Protein 3FMY (pdb70)

Secondary structure (DSSP, 8-state):
-----HHHHHHHHHHTT--HHHHHHHH-S-TTHHHHHHTT----HHHHHHHHHHHH-GGGHHHH-

Nearest PDB structures (foldseek):
  3fmy-assembly1_A-2  TM=1.016E+00  e=6.853E-10  Escherichia coli K-12
  3o9x-assembly1_A  TM=9.993E-01  e=1.445E-08  Escherichia coli K-12
  5j9i-assembly1_B  TM=8.769E-01  e=1.967E-03  Vibrio cholerae
  2b5a-assembly1_A  TM=7.972E-01  e=1.440E-01  [Bacillus] caldolyticus
  3fya-assembly1_A  TM=7.603E-01  e=1.736E-01  Enterobacter sp. RFL1396

InterPro domains:
  IPR001387 Cro/C1-type, helix-turn-helix domain [PS50943] (74-127)
  IPR001387 Cro/C1-type, helix-turn-helix domain [SM00530] (73-127)
  IPR001387 Cro/C1-type, helix-turn-helix domain [cd00093] (72-127)
  IPR010982 Lambda repressor-like, DNA-binding domain superfamily [G3DSA:1.10.260.40] (63-131)
  IPR010982 Lambda repressor-like, DNA-binding domain superfamily [SSF47413] (69-126)
  IPR022452 Antitoxin MqsA [TIGR03830] (3-131)
  IPR022453 Zinc finger, MqsA-type [TIGR03831] (3-47)
  IPR032758 Antitoxin MqsA/HigA-2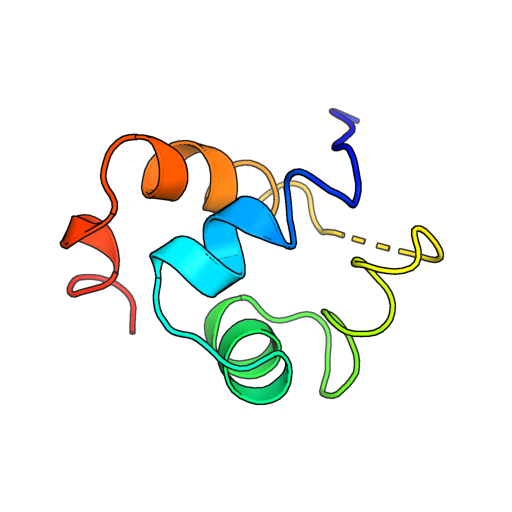 [PF15731] (1-131)
  IPR052359 Bacterial HTH-type regulators and antitoxins [PTHR36511] (16-131)

Solvent-accessible surface area: 4177 Å² total

Foldseek 3Di:
DDDDALVLLVVLCVVLVHDQQRLCVQLHDDRCRNVCSNVVNDDDPVSVVVSVVCVVVVVCVVVRD

Structure (mmCIF, N/CA/C/O backbone):
data_3FMY
#
_entry.id   3FMY
#
_cell.length_a   39.573
_cell.length_b   39.573
_cell.length_c   78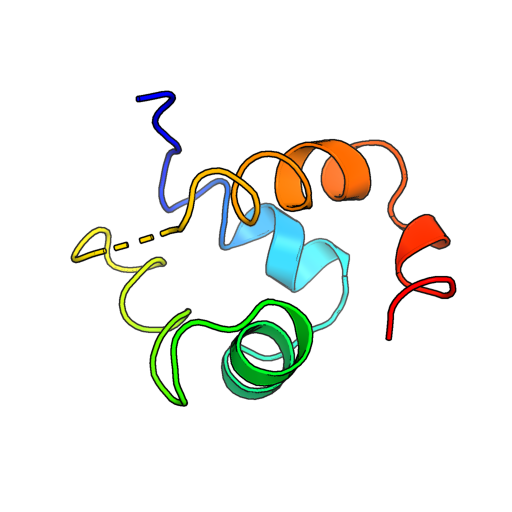.306
_cell.angle_alpha   90.00
_cell.angle_beta   90.00
_cell.angle_gamma   120.00
#
_symmetry.space_group_name_H-M   'P 31 2 1'
#
loop_
_entity.id
_entity.type
_entity.pdbx_description
1 polymer 'HTH-type transcriptional regulator MQSA (ygiT/b3021)'
2 water water
#
loop_
_atom_site.group_PDB
_atom_site.id
_atom_site.type_symbol
_atom_site.label_atom_id
_atom_site.label_alt_id
_atom_site.label_comp_id
_atom_site.label_asym_id
_atom_site.label_entity_id
_atom_site.label_seq_id
_atom_site.pdbx_PDB_ins_code
_atom_site.Cartn_x
_atom_site.Cartn_y
_atom_site.Cartn_z
_atom_site.occupancy
_atom_site.B_iso_or_equiv
_atom_site.auth_seq_id
_atom_site.auth_comp_id
_atom_site.auth_asym_id
_atom_site.auth_atom_id
_atom_site.pdbx_PDB_model_num
ATOM 1 N N . ALA A 1 8 ? 9.692 3.356 -11.976 0.50 24.01 66 ALA A N 1
ATOM 2 C CA . ALA A 1 8 ? 9.829 4.017 -10.649 0.50 22.60 66 ALA A CA 1
ATOM 3 C C . ALA A 1 8 ? 11.281 4.353 -10.376 0.50 22.33 66 ALA A C 1
ATOM 4 O O . ALA A 1 8 ? 12.167 3.508 -10.544 0.50 23.04 66 ALA A O 1
ATOM 6 N N . GLU A 1 9 ? 11.524 5.586 -9.936 1.00 23.50 67 GLU A N 1
ATOM 7 C CA . GLU A 1 9 ? 12.864 5.992 -9.539 1.00 22.76 67 GLU A CA 1
ATOM 8 C C . GLU A 1 9 ? 13.326 5.080 -8.417 1.00 22.23 67 GLU A C 1
ATOM 9 O O . GLU A 1 9 ? 12.562 4.775 -7.496 1.00 23.19 67 GLU A O 1
ATOM 15 N N . THR A 1 10 ? 14.573 4.638 -8.480 1.00 21.35 68 THR A N 1
ATOM 16 C CA . THR A 1 10 ? 15.116 3.802 -7.419 1.00 23.46 68 THR A CA 1
ATOM 17 C C . THR A 1 10 ? 16.138 4.563 -6.611 1.00 22.40 68 THR A C 1
ATOM 18 O O . THR A 1 10 ? 16.600 5.629 -6.998 1.00 22.51 68 THR A O 1
ATOM 22 N N . VAL A 1 11 ? 16.498 3.956 -5.487 1.00 21.91 69 VAL A N 1
ATOM 23 C CA . VAL A 1 11 ? 17.293 4.588 -4.472 1.00 21.68 69 VAL A CA 1
ATOM 24 C C . VAL A 1 11 ? 18.210 3.533 -3.837 1.00 19.87 69 VAL A C 1
ATOM 25 O O . VAL A 1 11 ? 17.787 2.420 -3.572 1.00 21.62 69 VAL A O 1
ATOM 29 N N . ALA A 1 12 ? 19.472 3.884 -3.619 1.00 19.23 70 ALA A N 1
ATOM 30 C CA . ALA A 1 12 ? 20.380 3.001 -2.903 1.00 17.18 70 ALA A CA 1
ATOM 31 C C . ALA A 1 12 ? 20.061 2.983 -1.402 1.00 15.34 70 ALA A C 1
ATOM 32 O O . ALA A 1 12 ? 19.859 4.036 -0.795 1.00 14.36 70 ALA A O 1
ATOM 34 N N . PRO A 1 13 ? 20.028 1.797 -0.779 1.00 14.85 71 PRO A N 1
ATOM 35 C CA . PRO A 1 13 ? 19.823 1.769 0.668 1.00 14.75 71 PRO A CA 1
ATOM 36 C C . PRO A 1 13 ? 20.799 2.642 1.454 1.00 14.35 71 PRO A C 1
ATOM 37 O O . PRO A 1 13 ? 20.420 3.259 2.453 1.00 13.12 71 PRO A O 1
ATOM 41 N N . GLU A 1 14 ? 22.047 2.735 0.984 1.00 13.96 72 GLU A N 1
ATOM 42 C CA A GLU A 1 14 ? 23.063 3.532 1.637 0.60 13.27 72 GLU A CA 1
ATOM 43 C CA B GLU A 1 14 ? 23.066 3.535 1.657 0.40 15.89 72 GLU A CA 1
ATOM 44 C C . GLU A 1 14 ? 22.705 5.018 1.624 1.00 12.64 72 GLU A C 1
ATOM 45 O O . GLU A 1 14 ? 23.055 5.762 2.530 1.00 13.14 72 GLU A O 1
ATOM 56 N N . PHE A 1 15 ? 22.015 5.438 0.576 1.00 11.86 73 PHE A N 1
ATOM 57 C CA . PHE A 1 15 ? 21.559 6.832 0.486 1.00 11.14 73 PHE A CA 1
ATOM 58 C C . PHE A 1 15 ? 20.504 7.134 1.546 1.00 10.17 73 PHE A C 1
ATOM 59 O O . PHE A 1 15 ? 20.523 8.201 2.163 1.00 10.93 73 PHE A O 1
ATOM 67 N N . ILE A 1 16 ? 19.607 6.182 1.753 1.00 9.51 74 ILE A N 1
ATOM 68 C CA A ILE A 1 16 ? 18.565 6.318 2.761 0.50 9.07 74 ILE A CA 1
ATOM 69 C CA B ILE A 1 16 ? 18.570 6.324 2.761 0.50 9.15 74 ILE A CA 1
ATOM 70 C C . ILE A 1 16 ? 19.207 6.477 4.139 1.00 9.70 74 ILE A C 1
ATOM 71 O O . ILE A 1 16 ? 18.867 7.387 4.900 1.00 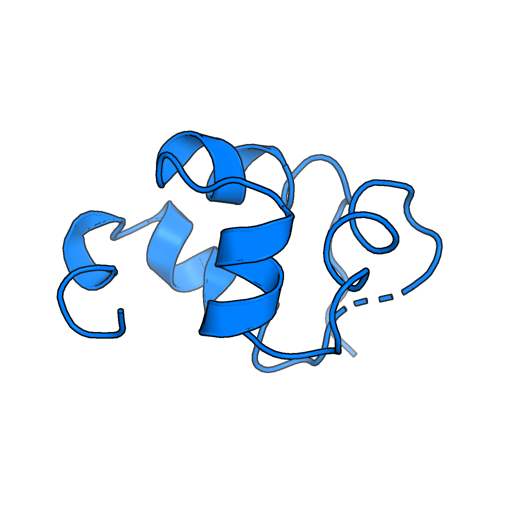9.46 74 ILE A O 1
ATOM 80 N N . VAL A 1 17 ? 20.166 5.609 4.453 1.00 10.11 75 VAL A N 1
ATOM 81 C CA . VAL A 1 17 ? 20.872 5.713 5.731 1.00 11.36 75 VAL A CA 1
ATOM 82 C C . VAL A 1 17 ? 21.568 7.076 5.864 1.00 10.71 75 VAL A C 1
ATOM 83 O O . VAL A 1 17 ? 21.507 7.733 6.901 1.00 11.29 75 VAL A O 1
ATOM 87 N N . LYS A 1 18 ? 22.245 7.491 4.805 1.00 11.40 76 LYS A N 1
ATOM 88 C CA . LYS A 1 18 ? 22.977 8.749 4.830 1.00 13.43 76 LYS A CA 1
ATOM 89 C C . LYS A 1 18 ? 22.068 9.906 5.204 1.00 11.32 76 LYS A C 1
ATOM 90 O O . LYS A 1 18 ? 22.398 10.715 6.061 1.00 12.12 76 LYS A O 1
ATOM 96 N N . VAL A 1 19 ? 20.937 10.015 4.521 1.00 9.72 77 VAL A N 1
ATOM 97 C CA . VAL A 1 19 ? 20.066 11.155 4.734 1.00 9.43 77 VAL A CA 1
ATOM 98 C C . VAL A 1 19 ? 19.427 11.048 6.112 1.00 10.20 77 VAL A C 1
ATOM 99 O O . VAL A 1 19 ? 19.357 12.037 6.839 1.00 9.82 77 VAL A O 1
ATOM 103 N N . ARG A 1 20 ? 18.975 9.861 6.498 1.00 9.42 78 ARG A N 1
ATOM 104 C CA . ARG A 1 20 ? 18.377 9.727 7.820 1.00 10.07 78 ARG A CA 1
ATOM 105 C C . ARG A 1 20 ? 19.345 10.186 8.908 1.00 11.40 78 ARG A C 1
ATOM 106 O O . ARG A 1 20 ? 18.960 10.893 9.850 1.00 11.47 78 ARG A O 1
ATOM 114 N N . LYS A 1 21 ? 20.593 9.754 8.818 1.00 12.64 79 LYS A N 1
ATOM 115 C CA . LYS A 1 21 ? 21.583 10.109 9.837 1.00 13.72 79 LYS A CA 1
ATOM 116 C C . LYS A 1 21 ? 21.930 11.608 9.772 1.00 14.50 79 LYS A C 1
ATOM 117 O O . LYS A 1 21 ? 22.080 12.257 10.825 1.00 15.78 79 LYS A O 1
ATOM 123 N N . LYS A 1 22 ? 22.006 12.176 8.564 1.00 13.81 80 LYS A N 1
ATOM 124 C CA . LYS A 1 22 ? 22.236 13.620 8.408 1.00 16.19 80 LYS A CA 1
ATOM 125 C C . LYS A 1 22 ? 21.167 14.439 9.143 1.00 15.26 80 LYS A C 1
ATOM 126 O O . LYS A 1 22 ? 21.430 15.529 9.646 1.00 16.85 80 LYS A O 1
ATOM 132 N N . LEU A 1 23 ? 19.945 13.921 9.156 1.00 12.25 81 LEU A N 1
ATOM 133 C CA . LEU A 1 23 ? 18.816 14.564 9.795 1.00 13.24 81 LEU A CA 1
ATOM 134 C C . LEU A 1 23 ? 18.705 14.230 11.287 1.00 12.97 81 LEU A C 1
ATOM 135 O O . LEU A 1 23 ? 17.768 14.671 11.936 1.00 12.92 81 LEU A O 1
ATOM 140 N N . SER A 1 24 ? 19.649 13.431 11.792 1.00 12.68 82 SER A N 1
ATOM 141 C CA A SER A 1 24 ? 19.674 13.020 13.202 0.75 13.84 82 SER A CA 1
ATOM 142 C CA B SER A 1 24 ? 19.679 13.022 13.200 0.25 14.11 82 SER A CA 1
ATOM 143 C C . SER A 1 24 ? 18.380 12.346 13.625 1.00 13.49 82 SER A C 1
ATOM 144 O O . SER A 1 24 ? 17.876 12.587 14.718 1.00 16.23 82 SER A O 1
ATOM 149 N N . LEU A 1 25 ? 17.840 11.501 12.741 1.00 11.44 83 LEU A N 1
ATOM 150 C CA . LEU A 1 25 ? 16.645 10.728 13.022 1.00 10.65 83 LEU A CA 1
ATOM 151 C C . LEU A 1 25 ? 16.957 9.262 13.301 1.00 10.53 83 LEU A C 1
ATOM 152 O O . LEU A 1 25 ? 17.828 8.680 12.666 1.00 12.15 83 LEU A O 1
ATOM 157 N N . THR A 1 26 ? 16.192 8.647 14.194 1.00 10.11 84 THR A N 1
ATOM 158 C CA . THR A 1 26 ? 16.246 7.193 14.330 1.00 10.42 84 THR A CA 1
ATOM 159 C C . THR A 1 26 ? 15.402 6.557 13.222 1.00 10.13 84 THR A C 1
ATOM 160 O O . THR A 1 26 ? 14.592 7.224 12.585 1.00 9.13 84 THR A O 1
ATOM 164 N N . GLN A 1 27 ? 15.559 5.261 13.013 1.00 9.27 85 GLN A N 1
ATOM 165 C CA . GLN A 1 27 ? 14.709 4.564 12.058 1.00 8.21 85 GLN A CA 1
ATOM 166 C C . GLN A 1 27 ? 13.245 4.714 12.444 1.00 8.38 85 GLN A C 1
ATOM 167 O O . GLN A 1 27 ? 12.387 4.928 11.574 1.00 9.18 85 GLN A O 1
ATOM 173 N N . LYS A 1 28 ? 12.950 4.632 13.747 1.00 10.03 86 LYS A N 1
ATOM 174 C CA . LYS A 1 28 ? 11.575 4.772 14.223 1.00 10.91 86 LYS A CA 1
ATOM 175 C C . LYS A 1 28 ? 11.014 6.161 13.900 1.00 9.81 86 LYS A C 1
ATOM 176 O O . LYS A 1 28 ? 9.889 6.284 13.405 1.00 10.81 86 LYS A O 1
ATOM 182 N N . GLU A 1 29 ? 11.802 7.186 14.179 1.00 9.96 87 GLU A N 1
ATOM 183 C CA . GLU A 1 29 ? 11.392 8.559 13.883 1.00 9.80 87 GLU A CA 1
ATOM 184 C C . GLU A 1 29 ? 11.171 8.786 12.388 1.00 9.70 87 GLU A C 1
ATOM 185 O O . GLU A 1 29 ? 10.189 9.397 11.978 1.00 10.58 87 GLU A O 1
ATOM 191 N N . ALA A 1 30 ? 12.090 8.284 11.577 1.00 8.41 88 ALA A N 1
ATOM 192 C CA . ALA A 1 30 ? 11.962 8.420 10.134 1.00 8.41 88 ALA A CA 1
ATOM 193 C C . ALA A 1 30 ? 10.699 7.740 9.646 1.00 8.04 88 ALA A C 1
ATOM 194 O O . ALA A 1 30 ? 9.971 8.266 8.798 1.00 9.03 88 ALA A O 1
ATOM 196 N N . SER A 1 31 ? 10.424 6.550 10.156 1.00 8.98 89 SER A N 1
ATOM 197 C CA . SER A 1 31 ? 9.237 5.837 9.723 1.00 9.88 89 SER A CA 1
ATOM 198 C C . SER A 1 31 ? 7.975 6.624 10.107 1.00 10.17 89 SER A C 1
ATOM 199 O O . SER A 1 31 ? 7.010 6.656 9.338 1.00 12.41 89 SER A O 1
ATOM 202 N N . GLU A 1 32 ? 7.972 7.244 11.291 1.00 11.15 90 GLU A N 1
ATOM 203 C CA . GLU A 1 32 ? 6.836 8.060 11.717 1.00 13.88 90 GLU A CA 1
ATOM 204 C C . GLU A 1 32 ? 6.651 9.297 10.835 1.00 12.60 90 GLU A C 1
ATOM 205 O O . GLU A 1 32 ? 5.525 9.598 10.406 1.00 16.04 90 GLU A O 1
ATOM 211 N N . ILE A 1 33 ? 7.743 10.003 10.558 1.00 10.26 91 ILE A N 1
ATOM 212 C CA . ILE A 1 33 ? 7.696 11.245 9.759 1.00 10.54 91 ILE A CA 1
ATOM 213 C C . ILE A 1 33 ? 7.335 10.947 8.296 1.00 9.27 91 ILE A C 1
ATOM 214 O O . ILE A 1 33 ? 6.429 11.565 7.713 1.00 11.04 91 ILE A O 1
ATOM 219 N N . PHE A 1 34 ? 8.028 9.987 7.692 1.00 9.42 92 PHE A N 1
ATOM 220 C CA . PHE A 1 34 ? 7.877 9.736 6.269 1.00 8.99 92 PHE A CA 1
ATOM 221 C C . PHE A 1 34 ? 6.772 8.774 5.918 1.00 9.60 92 PHE A C 1
ATOM 222 O O . PHE A 1 34 ? 6.323 8.763 4.782 1.00 10.76 92 PHE A O 1
ATOM 230 N N . GLY A 1 35 ? 6.351 7.958 6.874 1.00 11.64 93 GLY A N 1
ATOM 231 C CA . GLY A 1 35 ? 5.349 6.938 6.633 1.00 12.55 93 GLY A CA 1
ATOM 232 C C . GLY A 1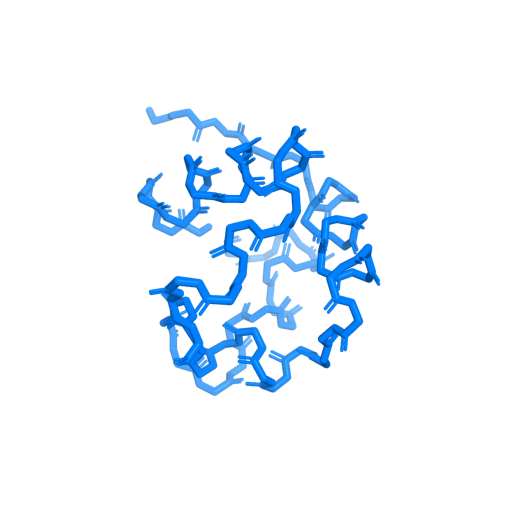 35 ? 5.941 5.607 6.209 1.00 14.71 93 GLY A C 1
ATOM 233 O O . GLY A 1 35 ? 7.144 5.471 6.019 1.00 14.95 93 GLY A O 1
ATOM 234 N N . GLY A 1 36 ? 5.065 4.618 6.058 1.00 15.69 94 GLY A N 1
ATOM 235 C CA . GLY A 1 36 ? 5.451 3.276 5.637 1.00 18.26 94 GLY A CA 1
ATOM 236 C C . GLY A 1 36 ? 5.254 2.213 6.686 1.00 18.51 94 GLY A C 1
ATOM 237 O O . GLY A 1 36 ? 5.450 1.023 6.394 1.00 21.60 94 GLY A O 1
ATOM 238 N N . GLY A 1 37 ? 4.905 2.622 7.902 1.00 19.23 95 GLY A N 1
ATOM 239 C CA . GLY A 1 37 ? 4.739 1.666 9.006 1.00 20.68 95 GLY A CA 1
ATOM 240 C C . GLY A 1 37 ? 5.946 1.650 9.915 1.00 22.20 95 GLY A C 1
ATOM 241 O O . GLY A 1 37 ? 7.001 2.140 9.547 1.00 18.95 95 GLY A O 1
ATOM 242 N N . VAL A 1 38 ? 5.803 1.029 11.084 1.00 25.77 96 VAL A N 1
ATOM 243 C CA A VAL A 1 38 ? 6.791 1.136 12.167 0.40 26.33 96 VAL A CA 1
ATOM 244 C CA B VAL A 1 38 ? 6.800 1.165 12.155 0.60 26.18 96 VAL A CA 1
ATOM 245 C C . VAL A 1 38 ? 8.209 0.733 11.750 1.00 25.47 96 VAL A C 1
ATOM 246 O O . VAL A 1 38 ? 9.18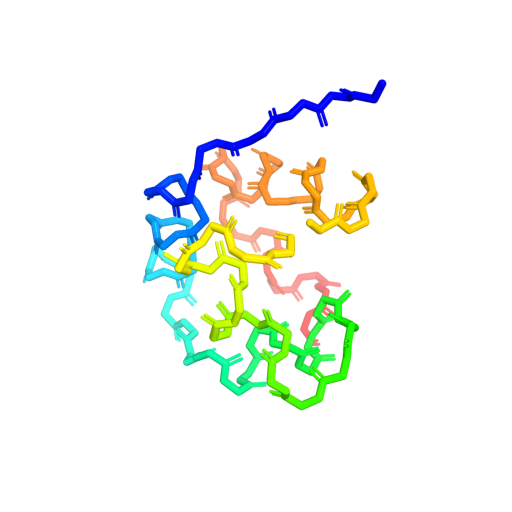6 1.407 12.109 1.00 27.30 96 VAL A O 1
ATOM 253 N N . ASN A 1 39 ? 8.301 -0.361 10.993 1.00 21.10 97 ASN A N 1
ATOM 254 C CA . ASN A 1 39 ? 9.567 -0.956 10.565 1.00 20.39 97 ASN A CA 1
ATOM 255 C C . ASN A 1 39 ? 10.001 -0.557 9.149 1.00 16.88 97 ASN A C 1
ATOM 256 O O . ASN A 1 39 ? 10.876 -1.187 8.573 1.00 18.06 97 ASN A O 1
ATOM 261 N N . ALA A 1 40 ? 9.383 0.488 8.602 1.00 14.55 98 ALA A N 1
ATOM 262 C CA . ALA A 1 40 ? 9.649 0.915 7.236 1.00 12.68 98 ALA A CA 1
ATOM 263 C C . ALA A 1 40 ? 11.146 1.144 6.981 1.00 11.40 98 ALA A C 1
ATOM 264 O O . ALA A 1 40 ? 11.738 0.539 6.085 1.00 11.84 98 ALA A O 1
ATOM 266 N N . PHE A 1 41 ? 11.774 2.021 7.752 1.00 11.42 99 PHE A N 1
ATOM 267 C CA . PHE A 1 41 ? 13.154 2.346 7.468 1.00 10.21 99 PHE A CA 1
ATOM 268 C C . PHE A 1 41 ? 14.110 1.209 7.723 1.00 11.07 99 PHE A C 1
ATOM 269 O O . PHE A 1 41 ? 15.124 1.087 7.036 1.00 10.08 99 PHE A O 1
ATOM 277 N N . SER A 1 42 ? 13.783 0.371 8.701 1.00 12.35 100 SER A N 1
ATOM 278 C CA A SER A 1 42 ? 14.566 -0.837 8.955 0.33 14.39 100 SER A CA 1
ATOM 279 C CA B SER A 1 42 ? 14.602 -0.806 8.947 0.33 14.06 100 SER A CA 1
ATOM 280 C CA C SER A 1 42 ? 14.575 -0.815 8.956 0.33 14.34 100 SER A CA 1
ATOM 281 C C . SER A 1 42 ? 14.639 -1.679 7.691 1.00 14.95 100 SER A C 1
ATOM 282 O O . SER A 1 42 ? 15.693 -2.136 7.297 1.00 16.43 100 SER A O 1
ATOM 289 N N . ARG A 1 43 ? 13.496 -1.858 7.032 1.00 12.74 101 ARG A N 1
ATOM 290 C CA . ARG A 1 43 ? 13.453 -2.598 5.759 1.00 13.86 101 ARG A CA 1
ATOM 291 C C . ARG A 1 43 ? 14.108 -1.861 4.599 1.00 12.52 101 ARG A C 1
ATOM 292 O O . ARG A 1 43 ? 14.828 -2.453 3.799 1.00 14.18 101 ARG A O 1
ATOM 300 N N . TYR A 1 44 ? 13.850 -0.559 4.478 1.00 11.61 102 TYR A N 1
ATOM 301 C CA . TYR A 1 44 ? 14.445 0.196 3.389 1.00 11.21 102 TYR A 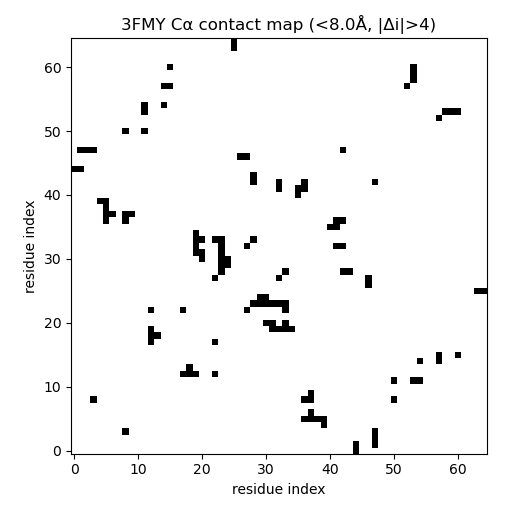CA 1
ATOM 302 C C . TYR A 1 44 ? 15.957 0.148 3.425 1.00 11.66 102 TYR A C 1
ATOM 303 O O . TYR A 1 44 ? 16.607 0.013 2.369 1.00 13.28 102 TYR A O 1
ATOM 312 N N . GLU A 1 45 ? 16.520 0.256 4.628 1.00 11.88 103 GLU A N 1
ATOM 313 C CA . GLU A 1 45 ? 17.973 0.380 4.771 1.00 11.62 103 GLU A CA 1
ATOM 314 C C . GLU A 1 45 ? 18.679 -0.958 4.565 1.00 13.78 103 GLU A C 1
ATOM 315 O O . GLU A 1 45 ? 19.890 -0.969 4.345 1.00 15.97 103 GLU A O 1
ATOM 321 N N . LYS A 1 46 ? 17.915 -2.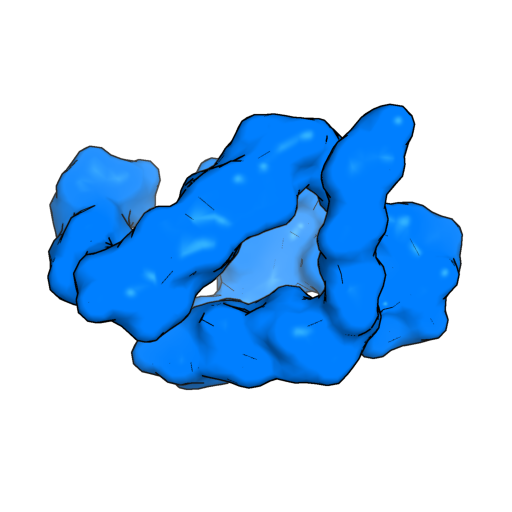046 4.632 1.00 15.78 104 LYS A N 1
ATOM 322 C CA A LYS A 1 46 ? 18.405 -3.396 4.271 0.50 16.40 104 LYS A CA 1
ATOM 323 C CA B LYS A 1 46 ? 18.439 -3.379 4.262 0.50 17.23 104 LYS A CA 1
ATOM 324 C C . LYS A 1 46 ? 18.181 -3.705 2.779 1.00 16.81 104 LYS A C 1
ATOM 325 O O . LYS A 1 46 ? 18.552 -4.772 2.295 1.00 18.91 104 LYS A O 1
ATOM 336 N N . GLY A 1 47 ? 17.532 -2.802 2.045 1.00 16.37 105 GLY A N 1
ATOM 337 C CA . GLY A 1 47 ? 17.201 -3.034 0.634 1.00 15.46 105 GLY A CA 1
ATOM 338 C C . GLY A 1 47 ? 16.061 -4.010 0.376 1.00 17.63 105 GLY A C 1
ATOM 339 O O . GLY A 1 47 ? 15.884 -4.485 -0.750 1.00 18.99 105 GLY A O 1
ATOM 340 N N . ASN A 1 48 ? 15.270 -4.294 1.401 1.00 14.87 106 ASN A N 1
ATOM 341 C CA . ASN A 1 48 ? 14.223 -5.307 1.316 1.00 16.44 106 ASN A CA 1
ATOM 342 C C . ASN A 1 48 ? 12.824 -4.777 1.077 1.00 17.12 106 ASN A C 1
ATOM 343 O O . ASN A 1 48 ? 11.857 -5.538 1.034 1.00 19.16 106 ASN A O 1
ATOM 348 N N . ALA A 1 49 ? 12.715 -3.461 0.945 1.00 15.90 107 ALA A N 1
ATOM 349 C CA . ALA A 1 49 ? 11.486 -2.828 0.498 1.00 15.96 107 ALA A CA 1
ATOM 350 C C . ALA A 1 49 ? 11.855 -1.532 -0.181 1.00 15.54 107 ALA A C 1
ATOM 351 O O . ALA A 1 49 ? 12.901 -0.945 0.101 1.00 14.20 107 ALA A O 1
ATOM 363 N N . PRO A 1 51 ? 10.994 2.338 -0.816 1.00 14.60 109 PRO A N 1
ATOM 364 C CA . PRO A 1 51 ? 10.152 3.412 -0.294 1.00 13.88 109 PRO A CA 1
ATOM 365 C C . PRO A 1 51 ? 9.191 3.953 -1.337 1.00 12.08 109 PRO A C 1
ATOM 366 O O . PRO A 1 51 ? 9.426 3.852 -2.545 1.00 13.60 109 PRO A O 1
ATOM 370 N N . HIS A 1 52 ? 8.125 4.547 -0.849 1.00 11.62 110 HIS A N 1
ATOM 371 C CA . HIS A 1 52 ? 7.178 5.241 -1.693 1.00 10.38 110 HIS A CA 1
ATOM 372 C C . HIS A 1 52 ? 7.901 6.295 -2.524 1.00 10.34 110 HIS A C 1
ATOM 373 O O . HIS A 1 52 ? 8.831 6.916 -2.038 1.00 10.13 110 HIS A O 1
ATOM 380 N N . PRO A 1 53 ? 7.462 6.522 -3.776 1.00 9.45 111 PRO A N 1
ATOM 381 C CA . PRO A 1 53 ? 8.113 7.558 -4.577 1.00 9.36 111 PRO A CA 1
ATOM 382 C C . PRO A 1 53 ? 8.242 8.912 -3.876 1.00 8.31 111 PRO A C 1
ATOM 383 O O . PRO A 1 53 ? 9.252 9.589 -4.039 1.00 8.99 111 PRO A O 1
ATOM 387 N N . SER A 1 54 ? 7.224 9.326 -3.115 1.00 8.07 112 SER A N 1
ATOM 388 C CA . SER A 1 54 ? 7.324 10.588 -2.408 1.00 8.46 112 SER A CA 1
ATOM 389 C C . SER A 1 54 ? 8.376 10.562 -1.309 1.00 7.43 112 SER A C 1
ATOM 390 O O . SER A 1 54 ? 8.955 11.588 -0.988 1.00 8.11 112 SER A O 1
ATOM 393 N N . THR A 1 55 ? 8.558 9.413 -0.672 1.00 8.28 113 THR A N 1
ATOM 394 C CA . THR A 1 55 ? 9.618 9.313 0.330 1.00 7.33 113 THR A CA 1
ATOM 395 C C . THR A 1 55 ? 11.001 9.492 -0.302 1.00 7.68 113 THR A C 1
ATOM 396 O O . THR A 1 55 ? 11.816 10.237 0.199 1.00 8.24 113 THR A O 1
ATOM 400 N N . ILE A 1 56 ? 11.231 8.826 -1.429 1.00 8.18 114 ILE A N 1
ATOM 401 C CA . ILE A 1 56 ? 12.496 8.988 -2.149 1.00 8.93 114 ILE A CA 1
ATOM 402 C C . ILE A 1 56 ? 12.723 10.461 -2.502 1.00 9.03 114 ILE A C 1
ATOM 403 O O . ILE A 1 56 ? 13.779 11.020 -2.250 1.00 9.23 114 ILE A O 1
ATOM 408 N N . LYS A 1 57 ? 11.723 11.095 -3.104 1.00 8.91 115 LYS A N 1
ATOM 409 C CA A LYS A 1 57 ? 11.888 12.475 -3.542 0.50 8.83 115 LYS A CA 1
ATOM 410 C CA B LYS A 1 57 ? 11.907 12.469 -3.540 0.50 8.03 115 LYS A CA 1
ATOM 411 C C . LYS A 1 57 ? 12.074 13.429 -2.368 1.00 7.64 115 LYS A C 1
ATOM 412 O O . LYS A 1 57 ? 12.882 14.336 -2.443 1.00 8.70 115 LYS A O 1
ATOM 423 N N . LEU A 1 58 ? 11.350 13.201 -1.269 1.00 7.32 116 LEU A N 1
ATOM 424 C CA . LEU A 1 58 ? 11.505 14.047 -0.102 1.00 7.91 116 LEU A CA 1
ATOM 425 C C . LEU A 1 58 ? 12.894 13.864 0.526 1.00 7.72 116 LEU A C 1
ATOM 426 O O . LEU A 1 58 ? 13.517 14.833 0.972 1.00 8.23 116 LEU A O 1
ATOM 431 N N . LEU A 1 59 ? 13.383 12.632 0.574 1.00 7.70 117 LEU A N 1
ATOM 432 C CA . LEU A 1 59 ? 14.744 12.401 1.061 1.00 7.69 117 LEU A CA 1
ATOM 433 C C . LEU A 1 59 ? 15.780 13.102 0.183 1.00 7.33 117 LEU A C 1
ATOM 434 O O . LEU A 1 59 ? 16.758 13.649 0.684 1.00 8.19 117 LEU A O 1
ATOM 439 N N . ARG A 1 60 ? 15.573 13.100 -1.133 1.00 8.10 118 ARG A N 1
ATOM 440 C CA . ARG A 1 60 ? 16.514 13.804 -2.001 1.00 8.58 118 ARG A CA 1
ATOM 441 C C . ARG A 1 60 ? 16.498 15.310 -1.751 1.00 9.01 118 ARG A C 1
ATOM 442 O O . ARG A 1 60 ? 17.530 15.956 -1.758 1.00 9.75 118 ARG A O 1
ATOM 450 N N . VAL A 1 61 ? 15.316 15.874 -1.518 1.00 8.46 119 VAL A N 1
ATOM 451 C CA . VAL A 1 61 ? 15.203 17.279 -1.181 1.00 8.99 119 VAL A CA 1
ATOM 452 C C . VAL A 1 61 ? 15.917 17.576 0.131 1.00 9.37 119 VAL A C 1
ATOM 453 O O . VAL A 1 61 ? 16.684 18.545 0.247 1.00 9.85 119 VAL A O 1
ATOM 457 N N . LEU A 1 62 ? 15.670 16.749 1.131 1.00 8.23 120 LEU A N 1
ATOM 458 C CA . LEU A 1 62 ? 16.276 16.953 2.443 1.00 8.97 120 LEU A CA 1
ATOM 459 C C . LEU A 1 62 ? 17.783 16.755 2.455 1.00 9.80 120 LEU A C 1
ATOM 460 O O . LEU A 1 62 ? 18.481 17.366 3.261 1.00 11.56 120 LEU A O 1
ATOM 465 N N . ASP A 1 63 ? 18.292 15.911 1.564 1.00 9.39 121 ASP A N 1
ATOM 466 C CA . ASP A 1 63 ? 19.734 15.745 1.464 1.00 10.96 121 ASP A CA 1
ATOM 467 C C . ASP A 1 63 ? 20.404 17.058 1.072 1.00 12.30 121 ASP A C 1
ATOM 468 O O . ASP A 1 63 ? 21.466 17.400 1.594 1.00 14.37 121 ASP A O 1
ATOM 473 N N . LYS A 1 64 ? 19.763 17.808 0.177 1.00 11.52 122 LYS A N 1
ATOM 474 C CA . LYS A 1 64 ? 20.273 19.089 -0.293 1.00 12.79 122 LYS A CA 1
ATOM 475 C C . LYS A 1 64 ? 19.923 20.256 0.635 1.00 12.04 122 LYS A C 1
ATOM 476 O O . LYS A 1 64 ? 20.687 21.220 0.758 1.00 14.49 122 LYS A O 1
ATOM 482 N N . HIS A 1 65 ? 18.768 20.162 1.294 1.00 11.08 123 HIS A N 1
ATOM 483 C CA . HIS A 1 65 ? 18.222 21.231 2.119 1.00 11.01 123 HIS A CA 1
ATOM 484 C C . HIS A 1 65 ? 17.738 20.659 3.456 1.00 10.68 123 HIS A C 1
ATOM 485 O O . HIS A 1 65 ? 16.537 20.628 3.738 1.00 10.41 123 HIS A O 1
ATOM 492 N N . PRO A 1 66 ? 18.673 20.167 4.277 1.00 12.13 124 PRO A N 1
ATOM 493 C CA . PRO A 1 66 ? 18.262 19.495 5.496 1.00 12.88 124 PRO A CA 1
ATOM 494 C C . PRO A 1 66 ? 17.477 20.358 6.478 1.00 13.24 124 PRO A C 1
ATOM 495 O O . PRO A 1 66 ? 16.721 19.828 7.285 1.00 12.99 124 PRO A O 1
ATOM 499 N N . GLU A 1 67 ? 17.631 21.675 6.384 1.00 13.27 125 GLU A N 1
ATOM 500 C CA . GLU A 1 67 ? 16.882 22.580 7.239 1.00 13.58 125 GLU A CA 1
ATOM 501 C C . GLU A 1 67 ? 15.376 22.465 7.023 1.00 12.92 125 GLU A C 1
ATOM 502 O O . GLU A 1 67 ? 14.589 22.803 7.908 1.00 13.39 125 GLU A O 1
ATOM 508 N N . LEU A 1 68 ? 14.958 21.959 5.866 1.00 11.08 126 LEU A N 1
ATOM 509 C CA . LEU A 1 68 ? 13.541 21.756 5.619 1.00 11.38 126 LEU A CA 1
ATOM 510 C C . LEU A 1 68 ? 12.903 20.720 6.540 1.00 10.72 126 LEU A C 1
ATOM 511 O O . LEU A 1 68 ? 11.679 20.632 6.596 1.00 10.87 126 LEU A O 1
ATOM 516 N N . LEU A 1 69 ? 13.695 19.954 7.294 1.00 10.57 127 LEU A N 1
ATOM 517 C CA . LEU A 1 69 ? 13.097 19.064 8.307 1.00 11.41 127 LEU A CA 1
ATOM 518 C C . LEU A 1 69 ? 12.219 19.873 9.277 1.00 11.75 127 LEU A C 1
ATOM 519 O O . LEU A 1 69 ? 11.166 19.408 9.697 1.00 12.70 127 LEU A O 1
ATOM 524 N N . ASN A 1 70 ? 12.608 21.117 9.545 1.00 11.98 128 ASN A N 1
ATOM 525 C CA A ASN A 1 70 ? 11.835 21.955 10.467 0.50 12.63 128 ASN A CA 1
ATOM 526 C CA B ASN A 1 70 ? 11.850 21.997 10.449 0.50 12.88 128 ASN A CA 1
ATOM 527 C C . ASN A 1 70 ? 10.467 22.347 9.917 1.00 12.37 128 ASN A C 1
ATOM 528 O O . ASN A 1 70 ? 9.586 22.783 10.654 1.00 13.19 128 ASN A O 1
ATOM 537 N N . GLU A 1 71 ? 10.266 22.179 8.619 1.00 11.40 129 GLU A N 1
ATOM 538 C CA A GLU A 1 71 ? 8.980 22.483 8.026 0.70 12.60 129 GLU A CA 1
ATOM 539 C CA B GLU A 1 71 ? 8.994 22.467 7.974 0.30 12.72 129 GLU A CA 1
ATOM 540 C C . GLU A 1 71 ? 8.043 21.280 8.025 1.00 12.39 129 GLU A C 1
ATOM 541 O O . GLU A 1 71 ? 6.853 21.445 7.807 1.00 16.98 129 GLU A O 1
ATOM 552 N N . ILE A 1 72 ? 8.577 20.081 8.260 1.00 12.58 130 ILE A N 1
ATOM 553 C CA . ILE A 1 72 ? 7.771 18.875 8.096 1.00 14.44 130 ILE A CA 1
ATOM 554 C C . ILE A 1 72 ? 7.595 18.037 9.340 1.00 14.58 130 ILE A C 1
ATOM 555 O O . ILE A 1 72 ? 6.691 17.217 9.395 1.00 16.37 130 ILE A O 1
ATOM 560 N N . ARG A 1 73 ? 8.447 18.217 10.337 1.00 14.91 131 ARG A N 1
ATOM 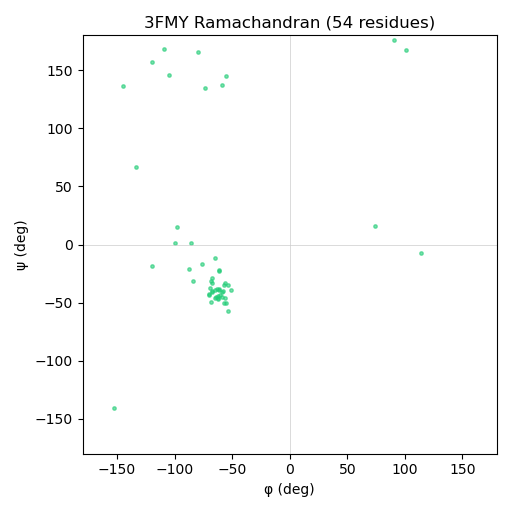561 C CA . ARG A 1 73 ? 8.438 17.317 11.457 1.00 17.67 131 ARG A CA 1
ATOM 562 C C . ARG A 1 73 ? 7.265 17.617 12.356 1.00 20.07 131 ARG A C 1
ATOM 563 O O . ARG A 1 73 ? 6.862 18.771 12.554 1.00 19.46 131 ARG A O 1
#

CATH classification: 1.10.260.40

Sequence (65 aa):
AETVAPEEFIIVKVRKKLSSLTQKEASEIFGGGVVNAFSSSRYEKKGNAPHPSTIKKLLRVLDKHPELLNNEEIR

Radius of gyration: 10.53 Å; Cα contacts (8 Å, |Δi|>4): 72; chains: 1; bounding box: 18×28×25 Å

B-factor: mean 16.77, std 7.51, range [7.32, 45.05]

GO terms:
  GO:0005515 protein binding (F, IPI)
  GO:0042803 protein homodimerization activity (F, IDA)
  GO:0043565 sequence-specific DNA binding (F, IDA)
  GO:0006355 regulation of DNA-templated transcription (P, IMP)
  GO:0044010 single-species biofilm formation (P, IDA)

Organism: Escherichia coli (strain K12) (NCBI:txid83333)